Protein AF-A0A7C1S7K4-F1 (afdb_monomer)

Nearest PDB structures (foldseek):
  6ph4-assembly1_A  TM=6.084E-01  e=5.815E-04  Brucella melitensis bv. 1 str. 16M
  8js5-assembly1_B  TM=6.109E-01  e=1.012E-03  Bradyrhizobium diazoefficiens USDA 110
  4lpz-assembly1_A-1  TM=8.344E-01  e=2.479E-02  Homo sapiens
  4lpz-assembly1_B  TM=7.457E-01  e=3.372E-02  Homo sapiens
  8qmo-assembly1_D  TM=5.363E-01  e=2.879E-03  Homo sapiens

Solvent-accessible surface area (backbone atoms only — not comparable to full-atom values): 9091 Å² total; per-residue (Å²): 127,67,58,64,59,49,49,54,50,49,55,55,47,46,76,71,32,65,68,60,44,49,64,62,65,74,53,87,67,38,22,43,36,42,30,36,59,92,39,77,86,48,60,36,72,44,70,52,34,42,48,69,37,70,38,60,70,88,76,58,84,47,71,64,63,48,49,57,69,29,37,53,73,64,41,52,51,51,52,52,48,52,54,51,51,25,68,76,42,40,91,45,75,48,75,47,77,46,57,33,38,29,78,86,69,47,79,43,53,23,44,31,38,38,38,36,40,86,95,60,22,34,42,38,43,30,27,71,58,69,57,78,68,58,57,49,50,56,55,47,51,56,50,50,56,52,49,55,53,52,49,51,52,50,52,58,56,51,53,60,68,74,78,112

Mean predicted aligned error: 10.58 Å

Secondary structure (DSSP, 8-state):
-HHHHHHHHHHHHHHH-HHHHHHHHSS--SEEEEEESS-TT-EEE-HHHHHHTT--GGG-S-HHHHHHHH--HHHHHHHHHHHHHHHH-TTSEEEEEEEEE-TTS-EEEEEEEEEEETTTEEEEEEEE---HHHHHHHHHHHHHHHHHHHHHHHHHHHHHHH--

pLDDT: mean 83.78, std 13.68, range [43.62, 96.75]

Sequence (164 aa):
MQNFKLQDKFHRVLWKNRLISNWLLNDHIDGLWYVSWDDPEKFWIIEGFFKSLKFSSENVKDQYDFYNQITDSDCKNQIKQLIQQSKECPEEFFQKTLIFENQLGEKVPMETQVCAIVTIGFIFKFKLQEEEGVSRYKKLESKVAEFEKLEGVYNETNEIYLEV

Radius of gyration: 21.15 Å; Cα contacts (8 Å, |Δi|>4): 206; chains: 1; bounding box: 73×32×39 Å

Foldseek 3Di:
DLQVVQVVLVVVCCVVDVVVVCVQVVDDFQWKKWAFLVHRLDMHIDPSVLVSLVHDPVVPPDVSVVCVQFDDPVLVVVSVVLSVVCQVPQVDKDWDWGWTQGPVRDTWTWIWIWHDDPNGTIMITTDTPDDPVVVVVVVVVVVVVVVVVVVVVVVVVVVVVVVD

Structure (mmCIF, N/CA/C/O backbone):
data_AF-A0A7C1S7K4-F1
#
_entry.id   AF-A0A7C1S7K4-F1
#
loop_
_atom_site.group_PDB
_atom_site.id
_atom_site.type_symbol
_atom_site.label_atom_id
_atom_site.label_alt_id
_atom_site.label_comp_id
_atom_site.label_asym_id
_atom_site.label_entity_id
_atom_site.label_seq_id
_atom_site.pdbx_PDB_ins_code
_atom_site.Cartn_x
_atom_site.Cartn_y
_atom_site.Cartn_z
_atom_site.occupancy
_atom_site.B_iso_or_equiv
_atom_site.auth_seq_id
_atom_site.auth_comp_id
_atom_site.auth_asym_id
_atom_site.auth_atom_id
_atom_site.pdbx_PDB_model_num
ATOM 1 N N . MET A 1 1 ? 12.375 16.340 -3.389 1.00 46.50 1 MET A N 1
ATOM 2 C CA . MET A 1 1 ? 12.410 16.481 -4.870 1.00 46.50 1 MET A CA 1
ATOM 3 C C . MET A 1 1 ? 12.193 15.157 -5.630 1.00 46.50 1 MET A C 1
ATOM 5 O O . MET A 1 1 ? 11.775 15.211 -6.779 1.00 46.50 1 MET A O 1
ATOM 9 N N . GLN A 1 2 ? 12.432 13.974 -5.033 1.00 53.19 2 GLN A N 1
ATOM 10 C CA . GLN A 1 2 ? 12.193 12.669 -5.687 1.00 53.19 2 GLN A CA 1
ATOM 11 C C . GLN A 1 2 ? 10.707 12.254 -5.766 1.00 53.19 2 GLN A C 1
ATOM 13 O O . GLN A 1 2 ? 10.314 11.700 -6.789 1.00 53.19 2 GLN A O 1
ATOM 18 N N . ASN A 1 3 ? 9.869 12.592 -4.773 1.00 57.25 3 ASN A N 1
ATOM 19 C CA . ASN A 1 3 ? 8.441 12.215 -4.761 1.00 57.25 3 ASN A CA 1
ATOM 20 C C . ASN A 1 3 ? 7.635 12.739 -5.956 1.00 57.25 3 ASN A C 1
ATOM 22 O O . ASN A 1 3 ? 6.865 11.983 -6.543 1.00 57.25 3 ASN A O 1
ATOM 26 N N . PHE A 1 4 ? 7.882 13.979 -6.393 1.00 62.59 4 PHE A N 1
ATOM 27 C CA . PHE A 1 4 ? 7.227 14.543 -7.581 1.00 62.59 4 PHE A CA 1
ATOM 28 C C . PHE A 1 4 ? 7.460 13.684 -8.837 1.00 62.59 4 PHE A C 1
ATOM 30 O O . PHE A 1 4 ? 6.548 13.484 -9.631 1.00 62.59 4 PHE A O 1
ATOM 37 N N . LYS A 1 5 ? 8.648 13.074 -8.981 1.00 80.19 5 LYS A N 1
ATOM 38 C CA . LYS A 1 5 ? 8.958 12.210 -10.132 1.00 80.19 5 LYS A CA 1
ATOM 39 C C . LYS A 1 5 ? 8.204 10.877 -10.105 1.00 80.19 5 LYS A C 1
ATOM 41 O O . LYS A 1 5 ? 7.914 10.344 -11.172 1.00 80.19 5 LYS A O 1
ATOM 46 N N . LEU A 1 6 ? 7.930 10.311 -8.927 1.00 81.62 6 LEU A N 1
ATOM 47 C CA . LEU A 1 6 ? 7.172 9.058 -8.806 1.00 81.62 6 LEU A CA 1
ATOM 48 C C . LEU A 1 6 ? 5.676 9.292 -9.021 1.00 81.62 6 LEU A C 1
ATOM 50 O O . LEU A 1 6 ? 5.052 8.538 -9.762 1.00 81.62 6 LEU A O 1
ATOM 54 N N . GLN A 1 7 ? 5.135 10.376 -8.466 1.00 85.19 7 GLN A N 1
ATOM 55 C CA . GLN A 1 7 ? 3.753 10.787 -8.698 1.00 85.19 7 GLN A CA 1
ATOM 56 C C . GLN A 1 7 ? 3.473 11.038 -10.191 1.00 85.19 7 GLN A C 1
ATOM 58 O O . GLN A 1 7 ? 2.508 10.510 -10.741 1.00 85.19 7 GLN A O 1
ATOM 63 N N . ASP A 1 8 ? 4.353 11.766 -10.886 1.00 84.62 8 ASP A N 1
ATOM 64 C CA . ASP A 1 8 ? 4.211 12.000 -12.329 1.00 84.62 8 ASP A CA 1
ATOM 65 C C . ASP A 1 8 ? 4.281 10.701 -13.144 1.00 84.62 8 ASP A C 1
ATOM 67 O O . ASP A 1 8 ? 3.557 10.531 -14.130 1.00 84.62 8 ASP A O 1
ATOM 71 N N . LYS A 1 9 ? 5.150 9.761 -12.743 1.00 82.44 9 LYS A N 1
ATOM 72 C CA . LYS A 1 9 ? 5.214 8.428 -13.359 1.00 82.44 9 LYS A CA 1
ATOM 73 C C . LYS A 1 9 ? 3.898 7.678 -13.169 1.00 82.44 9 LYS A C 1
ATOM 75 O O . LYS A 1 9 ? 3.377 7.150 -14.149 1.00 82.44 9 LYS A O 1
ATOM 80 N N . PHE A 1 10 ? 3.343 7.684 -11.960 1.00 86.25 10 PHE A N 1
ATOM 81 C CA . PHE A 1 10 ? 2.055 7.063 -11.666 1.00 86.25 10 PHE A CA 1
ATOM 82 C C . PHE A 1 10 ? 0.923 7.652 -12.522 1.00 86.25 10 PHE A C 1
ATOM 84 O O . PHE A 1 10 ? 0.210 6.906 -13.190 1.00 86.25 10 PHE A O 1
ATOM 91 N N . HIS A 1 11 ? 0.804 8.981 -12.614 1.00 86.31 11 HIS A N 1
ATOM 92 C CA . HIS A 1 11 ? -0.217 9.613 -13.462 1.00 86.31 11 HIS A CA 1
ATOM 93 C C . HIS A 1 11 ? -0.092 9.206 -14.940 1.00 86.31 11 HIS A C 1
ATOM 95 O O . HIS A 1 11 ? -1.093 8.922 -15.599 1.00 86.31 11 HIS A O 1
ATOM 101 N N . ARG A 1 12 ? 1.137 9.106 -15.465 1.00 85.56 12 ARG A N 1
ATOM 102 C CA . ARG A 1 12 ? 1.374 8.634 -16.841 1.00 85.56 12 ARG A CA 1
ATOM 103 C C . ARG A 1 12 ? 0.970 7.178 -17.043 1.00 85.56 12 ARG A C 1
ATOM 105 O O . ARG A 1 12 ? 0.497 6.842 -18.126 1.00 85.56 12 ARG A O 1
ATOM 112 N N . VAL A 1 13 ? 1.178 6.321 -16.045 1.00 84.88 13 VAL A N 1
ATOM 113 C CA . VAL A 1 13 ? 0.721 4.925 -16.080 1.00 84.88 13 VAL A CA 1
ATOM 114 C C . VAL A 1 13 ? -0.797 4.877 -16.170 1.00 84.88 13 VAL A C 1
ATOM 116 O O . VAL A 1 13 ? -1.318 4.207 -17.060 1.00 84.88 13 VAL A O 1
ATOM 119 N N . LEU A 1 14 ? -1.496 5.615 -15.301 1.00 85.56 14 LEU A N 1
ATOM 120 C CA . LEU A 1 14 ? -2.958 5.634 -15.287 1.00 85.56 14 LEU A CA 1
ATOM 121 C C . LEU A 1 14 ? -3.533 6.048 -16.639 1.00 85.56 14 LEU A C 1
ATOM 123 O O . LEU A 1 14 ? -4.438 5.399 -17.145 1.00 85.56 14 LEU A O 1
ATOM 127 N N . TRP A 1 15 ? -2.974 7.080 -17.269 1.00 83.31 15 TRP A N 1
ATOM 128 C CA . TRP A 1 15 ? -3.447 7.529 -18.581 1.00 83.31 15 TRP A CA 1
ATOM 129 C C . TRP A 1 15 ? -3.224 6.513 -19.703 1.00 83.31 15 TRP A C 1
ATOM 131 O O . TRP A 1 15 ? -3.964 6.511 -20.685 1.00 83.31 15 TRP A O 1
ATOM 141 N N . LYS A 1 16 ? -2.202 5.661 -19.585 1.00 84.56 16 LYS A N 1
ATOM 142 C CA . LYS A 1 16 ? -1.841 4.687 -20.622 1.00 84.56 16 LYS A CA 1
ATOM 143 C C . LYS A 1 16 ? -2.521 3.333 -20.449 1.00 84.56 16 LYS A C 1
ATOM 145 O O . LYS A 1 16 ? -2.625 2.603 -21.430 1.00 84.56 16 LYS A O 1
ATOM 150 N N . ASN A 1 17 ? -2.968 2.986 -19.244 1.00 83.62 17 ASN A N 1
ATOM 151 C CA . ASN A 1 17 ? -3.486 1.656 -18.946 1.00 83.62 17 ASN A CA 1
ATOM 152 C C . ASN A 1 17 ? -4.923 1.709 -18.403 1.00 83.62 17 ASN A C 1
ATOM 154 O O . ASN A 1 17 ? -5.153 1.855 -17.203 1.00 83.62 17 ASN A O 1
ATOM 158 N N . ARG A 1 18 ? -5.895 1.522 -19.308 1.00 84.12 18 ARG A N 1
ATOM 159 C CA . ARG A 1 18 ? -7.330 1.518 -18.976 1.00 84.12 18 ARG A CA 1
ATOM 160 C C . ARG A 1 18 ? -7.722 0.420 -17.988 1.00 84.12 18 ARG A C 1
ATOM 162 O O . ARG A 1 18 ? -8.637 0.639 -17.204 1.00 84.12 18 ARG A O 1
ATOM 169 N N . LEU A 1 19 ? -7.055 -0.737 -18.011 1.00 85.25 19 LEU A N 1
ATOM 170 C CA . LEU A 1 19 ? -7.357 -1.828 -17.077 1.00 85.25 19 LEU A CA 1
ATOM 171 C C . LEU A 1 19 ? -7.049 -1.405 -15.642 1.00 85.25 19 LEU A C 1
ATOM 173 O O . LEU A 1 19 ? -7.878 -1.597 -14.759 1.00 85.25 19 LEU A O 1
ATOM 177 N N . ILE A 1 20 ? -5.906 -0.748 -15.435 1.00 86.44 20 ILE A N 1
ATOM 178 C CA . ILE A 1 20 ? -5.518 -0.212 -14.127 1.00 86.44 20 ILE A CA 1
ATOM 179 C C . ILE A 1 20 ? -6.491 0.882 -13.688 1.00 86.44 20 ILE A C 1
ATOM 181 O O . ILE A 1 20 ? -6.936 0.870 -12.544 1.00 86.44 20 ILE A O 1
ATOM 185 N N . SER A 1 21 ? -6.864 1.806 -14.582 1.00 85.69 21 SER A N 1
ATOM 186 C CA . SER A 1 21 ? -7.852 2.842 -14.248 1.00 85.69 21 SER A CA 1
ATOM 187 C C . SER A 1 21 ? -9.188 2.239 -13.818 1.00 85.69 21 SER A C 1
ATOM 189 O O . SER A 1 21 ? -9.722 2.628 -12.786 1.00 85.69 21 SER A O 1
ATOM 191 N N . ASN A 1 22 ? -9.705 1.264 -14.568 1.00 86.88 22 ASN A N 1
ATOM 192 C CA . ASN A 1 22 ? -10.965 0.601 -14.237 1.00 86.88 22 ASN A CA 1
ATOM 193 C C . ASN A 1 22 ? -10.865 -0.152 -12.905 1.00 86.88 22 ASN A C 1
ATOM 195 O O . ASN A 1 22 ? -11.737 -0.017 -12.056 1.00 86.88 22 ASN A O 1
ATOM 199 N N . TRP A 1 23 ? -9.775 -0.888 -12.679 1.00 88.88 23 TRP A N 1
ATOM 200 C CA . TRP A 1 23 ? -9.537 -1.601 -11.423 1.00 88.88 23 TRP A CA 1
ATOM 201 C C . TRP A 1 23 ? -9.496 -0.669 -10.198 1.00 88.88 23 TRP A C 1
ATOM 203 O O . TRP A 1 23 ? -10.017 -1.016 -9.132 1.00 88.88 23 TRP A O 1
ATOM 213 N N . LEU A 1 24 ? -8.933 0.532 -10.352 1.00 88.19 24 LEU A N 1
ATOM 214 C CA . LEU A 1 24 ? -8.936 1.551 -9.302 1.00 88.19 24 LEU A CA 1
ATOM 215 C C . LEU A 1 24 ? -10.318 2.178 -9.073 1.00 88.19 24 LEU A C 1
ATOM 217 O O . LEU A 1 24 ? -10.610 2.593 -7.960 1.00 88.19 24 LEU A O 1
ATOM 221 N N . LEU A 1 25 ? -11.175 2.242 -10.091 1.00 84.75 25 LEU A N 1
ATOM 222 C CA . LEU A 1 25 ? -12.515 2.831 -9.976 1.00 84.75 25 LEU A CA 1
ATOM 223 C C . LEU A 1 25 ? -13.581 1.848 -9.476 1.00 84.75 25 LEU A C 1
ATOM 225 O O . LEU A 1 25 ? -14.651 2.283 -9.060 1.00 84.75 25 LEU A O 1
ATOM 229 N N . ASN A 1 26 ? -13.310 0.542 -9.521 1.00 82.38 26 ASN A N 1
ATOM 230 C CA . ASN A 1 26 ? -14.303 -0.487 -9.207 1.00 82.38 26 ASN A CA 1
ATOM 231 C C . ASN A 1 26 ? -14.711 -0.550 -7.725 1.00 82.38 26 ASN A C 1
ATOM 233 O O . ASN A 1 26 ? -15.770 -1.093 -7.434 1.00 82.38 26 ASN A O 1
ATOM 237 N N . ASP A 1 27 ? -13.919 0.003 -6.802 1.00 79.19 27 ASP A N 1
ATOM 238 C CA . ASP A 1 27 ? -14.215 -0.032 -5.366 1.00 79.19 27 ASP A CA 1
ATOM 239 C C . ASP A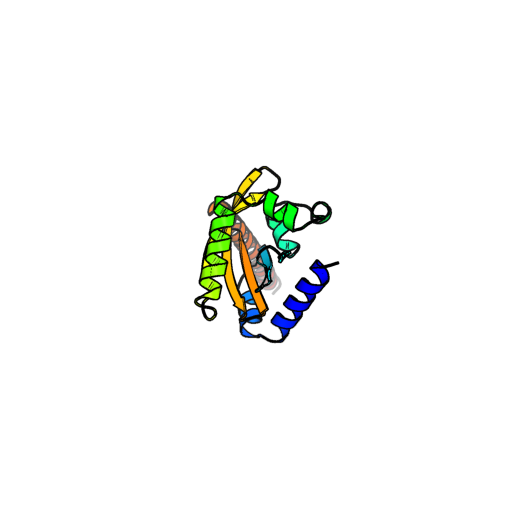 1 27 ? -13.864 1.284 -4.673 1.00 79.19 27 ASP A C 1
ATOM 241 O O . ASP A 1 27 ? -13.076 2.085 -5.177 1.00 79.19 27 ASP A O 1
ATOM 245 N N . HIS A 1 28 ? -14.387 1.462 -3.458 1.00 81.94 28 HIS A N 1
ATOM 246 C CA . HIS A 1 28 ? -13.864 2.462 -2.534 1.00 81.94 28 HIS A CA 1
ATOM 247 C C . HIS A 1 28 ? -12.412 2.134 -2.156 1.00 81.94 28 HIS A C 1
ATOM 249 O O . HIS A 1 28 ? -12.098 0.992 -1.812 1.00 81.94 28 HIS A O 1
ATOM 255 N N . ILE A 1 29 ? -11.545 3.144 -2.227 1.00 89.12 29 ILE A N 1
ATOM 256 C CA . ILE A 1 29 ? -10.118 3.051 -1.918 1.00 89.12 29 ILE A CA 1
ATOM 257 C C . ILE A 1 29 ? -9.815 4.019 -0.78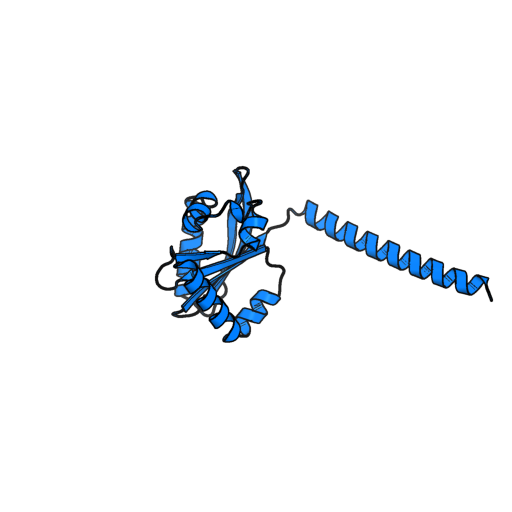1 1.00 89.12 29 ILE A C 1
ATOM 259 O O . ILE A 1 29 ? -9.980 5.228 -0.939 1.00 89.12 29 ILE A O 1
ATOM 263 N N . ASP A 1 30 ? -9.305 3.483 0.322 1.00 90.94 30 ASP A N 1
ATOM 264 C CA . ASP A 1 30 ? -8.854 4.269 1.472 1.00 90.94 30 ASP A CA 1
ATOM 265 C C . ASP A 1 30 ? -7.404 4.731 1.303 1.00 90.94 30 ASP A C 1
ATOM 267 O O . ASP A 1 30 ? -6.987 5.735 1.878 1.00 90.94 30 ASP A O 1
ATOM 271 N N . GLY A 1 31 ? -6.626 4.053 0.457 1.00 92.88 31 GLY A N 1
ATOM 272 C CA . GLY A 1 31 ? -5.300 4.528 0.105 1.00 92.88 31 GLY A CA 1
ATOM 273 C C . GLY A 1 31 ? -4.648 3.824 -1.074 1.00 92.88 31 GLY A C 1
ATOM 274 O O . GLY A 1 31 ? -5.061 2.756 -1.520 1.00 92.88 31 GLY A O 1
ATOM 275 N N . LEU A 1 32 ? -3.601 4.457 -1.595 1.00 95.00 32 LEU A N 1
ATOM 276 C CA . LEU A 1 32 ? -2.878 3.996 -2.771 1.00 95.00 32 LEU A CA 1
ATOM 277 C C . LEU A 1 32 ? -1.395 4.299 -2.639 1.00 95.00 32 LEU A C 1
ATOM 279 O O . LEU A 1 32 ? -1.024 5.427 -2.297 1.00 95.00 32 LEU A O 1
ATOM 283 N N . TRP A 1 33 ? -0.559 3.305 -2.930 1.00 94.94 33 TRP A N 1
ATOM 284 C CA . TRP A 1 33 ? 0.884 3.491 -3.048 1.00 94.94 33 TRP A CA 1
ATOM 285 C C . TRP A 1 33 ? 1.351 3.145 -4.460 1.00 94.94 33 TRP A C 1
ATOM 287 O O . TRP A 1 33 ? 0.847 2.218 -5.094 1.00 94.94 33 TRP A O 1
ATOM 297 N N . TYR A 1 34 ? 2.363 3.865 -4.928 1.00 94.31 34 TYR A N 1
ATOM 298 C CA . TYR A 1 34 ? 3.136 3.526 -6.113 1.00 94.31 34 TYR A CA 1
ATOM 299 C C . TYR A 1 34 ? 4.575 3.226 -5.711 1.00 94.31 34 TYR A C 1
ATOM 301 O O . TYR A 1 34 ? 5.240 4.085 -5.137 1.00 94.31 34 TYR A O 1
ATOM 309 N N . VAL A 1 35 ? 5.069 2.037 -6.040 1.00 93.31 35 VAL A N 1
ATOM 310 C CA . VAL A 1 35 ? 6.421 1.578 -5.695 1.00 93.31 35 VAL A CA 1
ATOM 311 C C . VAL A 1 35 ? 7.251 1.423 -6.967 1.00 93.31 35 VAL A C 1
ATOM 313 O O . VAL A 1 35 ? 6.766 0.915 -7.979 1.00 93.31 35 VAL A O 1
ATOM 316 N N . SER A 1 36 ? 8.508 1.864 -6.939 1.00 91.50 36 SER A N 1
ATOM 317 C CA . SER A 1 36 ? 9.425 1.729 -8.073 1.00 91.50 36 SER A CA 1
ATOM 318 C C . SER A 1 36 ? 9.780 0.262 -8.347 1.00 91.50 36 SER A C 1
ATOM 320 O O . SER A 1 36 ? 10.014 -0.513 -7.423 1.00 91.50 36 SER A O 1
ATOM 322 N N . TRP A 1 37 ? 9.878 -0.115 -9.627 1.00 91.06 37 TRP A N 1
ATOM 323 C CA . TRP A 1 37 ? 10.233 -1.482 -10.035 1.00 91.06 37 TRP A CA 1
ATOM 324 C C . TRP A 1 37 ? 11.623 -1.908 -9.532 1.00 91.06 37 TRP A C 1
ATOM 326 O O . TRP A 1 37 ? 11.806 -3.007 -8.990 1.00 91.06 37 TRP A O 1
ATOM 336 N N . ASP A 1 38 ? 12.586 -1.001 -9.704 1.00 89.50 38 ASP A N 1
ATOM 337 C CA . ASP A 1 38 ? 14.008 -1.230 -9.431 1.00 89.50 38 ASP A CA 1
ATOM 338 C C . ASP A 1 38 ? 14.369 -1.073 -7.952 1.00 89.50 38 ASP A C 1
ATOM 340 O O . ASP A 1 38 ? 15.366 -1.624 -7.496 1.00 89.50 38 ASP A O 1
ATOM 344 N N . ASP A 1 39 ? 13.572 -0.305 -7.207 1.00 87.44 39 ASP A N 1
ATOM 345 C CA . ASP A 1 39 ? 13.888 0.100 -5.839 1.00 87.44 39 ASP A CA 1
ATOM 346 C C . ASP A 1 39 ? 12.616 0.105 -4.975 1.00 87.44 39 ASP A C 1
ATOM 348 O O . ASP A 1 39 ? 11.891 1.103 -4.953 1.00 87.44 39 ASP A O 1
ATOM 352 N N . PRO A 1 40 ? 12.324 -1.007 -4.278 1.00 80.81 40 PRO A N 1
ATOM 353 C CA . PRO A 1 40 ? 11.141 -1.148 -3.433 1.00 80.81 40 PRO A CA 1
ATOM 354 C C . PRO A 1 40 ? 11.056 -0.156 -2.267 1.00 80.81 40 PRO A C 1
ATOM 356 O O . PRO A 1 40 ? 9.974 0.034 -1.719 1.00 80.81 40 PRO A O 1
ATOM 359 N N . GLU A 1 41 ? 12.169 0.476 -1.880 1.00 84.06 41 GLU A N 1
ATOM 360 C CA . GLU A 1 41 ? 12.196 1.498 -0.824 1.00 84.06 41 GLU A CA 1
ATOM 361 C C . GLU A 1 41 ? 11.815 2.885 -1.362 1.00 84.06 41 GLU A C 1
ATOM 363 O O . GLU A 1 41 ? 11.508 3.796 -0.595 1.00 84.06 41 GLU A O 1
ATOM 368 N N . LYS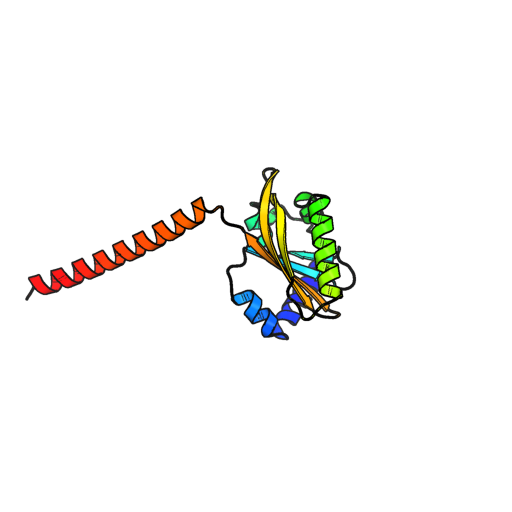 A 1 42 ? 11.767 3.046 -2.691 1.00 87.88 42 LYS A N 1
ATOM 369 C CA . LYS A 1 42 ? 11.255 4.245 -3.352 1.00 87.88 42 LYS A CA 1
ATOM 370 C C . LYS A 1 42 ? 9.785 4.083 -3.685 1.00 87.88 42 LYS A C 1
ATOM 372 O O . LYS A 1 42 ? 9.417 3.488 -4.703 1.00 87.88 42 LYS A O 1
ATOM 377 N N . PHE A 1 43 ? 8.953 4.709 -2.870 1.00 89.62 43 PHE A N 1
ATOM 378 C CA . PHE A 1 43 ? 7.516 4.721 -3.066 1.00 89.62 43 PHE A CA 1
ATOM 379 C C . PHE A 1 43 ? 6.920 6.114 -2.900 1.00 89.62 43 PHE A C 1
ATOM 381 O O . PHE A 1 43 ? 7.524 7.027 -2.344 1.00 89.62 43 PHE A O 1
ATOM 388 N N . TRP A 1 44 ? 5.719 6.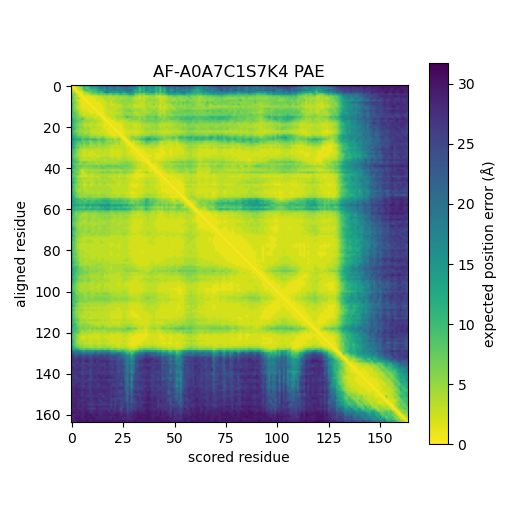252 -3.442 1.00 92.00 44 TRP A N 1
ATOM 389 C CA . TRP A 1 44 ? 4.863 7.409 -3.300 1.00 92.00 44 TRP A CA 1
ATOM 390 C C . TRP A 1 44 ? 3.515 6.962 -2.735 1.00 92.00 44 TRP A C 1
ATOM 392 O O . TRP A 1 44 ? 2.883 6.067 -3.289 1.00 92.00 44 TRP A O 1
ATOM 402 N N . ILE A 1 45 ? 3.080 7.588 -1.650 1.00 92.31 45 ILE A N 1
ATOM 403 C CA . ILE A 1 45 ? 1.828 7.320 -0.941 1.00 92.31 45 ILE A CA 1
ATOM 404 C C . ILE A 1 45 ? 0.885 8.504 -1.150 1.00 92.31 45 ILE A C 1
ATOM 406 O O . ILE A 1 45 ? 1.283 9.661 -0.967 1.00 92.31 45 ILE A O 1
ATOM 410 N N . ILE A 1 46 ? -0.364 8.221 -1.527 1.00 91.06 46 ILE A N 1
ATOM 411 C CA . ILE A 1 46 ? -1.408 9.243 -1.631 1.00 91.06 46 ILE A CA 1
ATOM 412 C C . ILE A 1 46 ? -1.892 9.687 -0.248 1.00 91.06 46 ILE A C 1
ATOM 414 O O . ILE A 1 46 ? -1.968 8.898 0.693 1.00 91.06 46 ILE A O 1
ATOM 418 N N . GLU A 1 47 ? -2.325 10.943 -0.157 1.00 89.62 47 GLU A N 1
ATOM 419 C CA . GLU A 1 47 ? -2.801 11.550 1.085 1.00 89.62 47 GLU A CA 1
ATOM 420 C C . GLU A 1 47 ? -3.936 10.777 1.777 1.00 89.62 47 GLU A C 1
ATOM 422 O O . GLU A 1 47 ? -3.980 10.709 3.006 1.00 89.62 47 GLU A O 1
ATOM 427 N N . GLY A 1 48 ? -4.834 10.166 0.994 1.00 89.56 48 GLY A N 1
ATOM 428 C CA . GLY A 1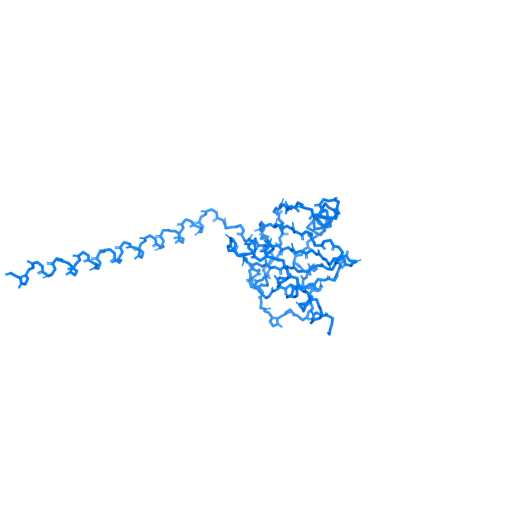 48 ? -5.944 9.364 1.515 1.00 89.56 48 GLY A CA 1
ATOM 429 C C . GLY A 1 48 ? -5.480 8.262 2.467 1.00 89.56 48 GLY A C 1
ATOM 430 O O . GLY A 1 48 ? -6.059 8.099 3.539 1.00 89.56 48 GLY A O 1
ATOM 431 N N . PHE A 1 49 ? -4.353 7.612 2.153 1.00 93.81 49 PHE A N 1
ATOM 432 C CA . PHE A 1 49 ? -3.810 6.551 2.993 1.00 93.81 49 PHE A CA 1
ATOM 433 C C . PHE A 1 49 ? -3.413 7.076 4.384 1.00 93.81 49 PHE A C 1
ATOM 435 O O . PHE A 1 49 ? -3.735 6.452 5.392 1.00 93.81 49 PHE A O 1
ATOM 442 N N . PHE A 1 50 ? -2.785 8.255 4.473 1.00 91.69 50 PHE A N 1
ATOM 443 C CA . PHE A 1 50 ? -2.430 8.858 5.767 1.00 91.69 50 PHE A CA 1
ATOM 444 C C . PHE A 1 50 ? -3.676 9.127 6.615 1.00 91.69 50 PHE A C 1
ATOM 446 O O . PHE A 1 50 ? -3.723 8.771 7.794 1.00 91.69 50 PHE A O 1
ATOM 453 N N . LYS A 1 51 ? -4.710 9.696 5.985 1.00 90.19 51 LYS A N 1
ATOM 454 C CA . LYS A 1 51 ? -5.989 10.009 6.634 1.00 90.19 51 LYS A CA 1
ATOM 455 C C . LYS A 1 51 ? -6.699 8.748 7.119 1.00 90.19 51 LYS A C 1
ATOM 457 O O . LYS A 1 51 ? -7.242 8.756 8.221 1.00 90.19 51 LYS A O 1
ATOM 462 N N . SER A 1 52 ? -6.631 7.656 6.355 1.00 91.19 52 SER A N 1
ATOM 463 C CA . SER A 1 52 ? -7.199 6.360 6.751 1.00 91.19 52 SER A CA 1
ATOM 464 C C . SER A 1 52 ? -6.569 5.798 8.037 1.00 91.19 52 SER A C 1
ATOM 466 O O . SER A 1 52 ? -7.246 5.151 8.831 1.00 91.19 52 SER A O 1
ATOM 468 N N . LEU A 1 53 ? -5.300 6.132 8.303 1.00 91.69 53 LEU A N 1
ATOM 469 C CA . LEU A 1 53 ? -4.574 5.791 9.532 1.00 91.69 53 LEU A CA 1
ATOM 470 C C . LEU A 1 53 ? -4.610 6.908 10.591 1.00 91.69 53 LEU A C 1
ATOM 472 O O . LEU A 1 53 ? -3.808 6.910 11.525 1.00 91.69 53 LEU A O 1
ATOM 476 N N . LYS A 1 54 ? -5.550 7.854 10.472 1.00 90.88 54 LYS A N 1
ATOM 477 C CA . LYS A 1 54 ? -5.748 8.983 11.397 1.00 90.88 54 LYS A CA 1
ATOM 478 C C . LYS A 1 54 ? -4.548 9.943 11.501 1.00 90.88 54 LYS A C 1
ATOM 480 O O . LYS A 1 54 ? -4.491 10.712 12.452 1.00 90.88 54 LYS A O 1
ATOM 485 N N . PHE A 1 55 ? -3.624 9.947 10.535 1.00 89.38 55 PHE A N 1
ATOM 486 C CA . PHE A 1 55 ? -2.519 10.910 10.486 1.00 89.38 55 PHE A CA 1
ATOM 487 C C . PHE A 1 55 ? -2.920 12.187 9.735 1.00 89.38 55 PHE A C 1
ATOM 489 O O . PHE A 1 55 ? -3.575 12.134 8.692 1.00 89.38 55 PHE A O 1
ATOM 496 N N . SER A 1 56 ? -2.457 13.343 10.221 1.00 83.88 56 SER A N 1
ATOM 497 C CA . SER A 1 56 ? -2.479 14.586 9.438 1.00 83.88 56 SER A CA 1
ATOM 498 C C . SER A 1 56 ? -1.399 14.552 8.356 1.00 83.88 56 SER A C 1
ATOM 500 O O . SER A 1 56 ? -0.252 14.189 8.625 1.00 83.88 56 SER A O 1
ATOM 502 N N . SER A 1 57 ? -1.739 14.985 7.144 1.00 76.12 57 SER A N 1
ATOM 503 C CA . SER A 1 57 ? -0.794 15.091 6.029 1.00 76.12 57 SER A CA 1
ATOM 504 C C . SER A 1 57 ? 0.319 16.111 6.280 1.00 76.12 57 SER A C 1
ATOM 506 O O . SER A 1 57 ? 1.426 15.936 5.780 1.00 76.12 57 SER A O 1
ATOM 508 N N . GLU A 1 58 ? 0.082 17.113 7.130 1.00 77.69 58 GLU A N 1
ATOM 509 C CA . GLU A 1 58 ? 1.097 18.091 7.550 1.00 77.69 58 GLU A CA 1
ATOM 510 C C . GLU A 1 58 ? 2.203 17.464 8.417 1.00 77.69 58 GLU A C 1
ATOM 512 O O . GLU A 1 58 ? 3.334 17.956 8.452 1.00 77.69 58 GLU A O 1
ATOM 517 N N . ASN A 1 59 ? 1.894 16.350 9.088 1.00 69.88 59 ASN A N 1
ATOM 518 C CA . ASN A 1 59 ? 2.837 15.635 9.947 1.00 69.88 59 ASN A CA 1
ATOM 519 C C . ASN A 1 59 ? 3.754 14.691 9.152 1.00 69.88 59 ASN A C 1
ATOM 521 O O . ASN A 1 59 ? 4.791 14.272 9.665 1.00 69.88 59 ASN A O 1
ATOM 525 N N . VAL A 1 60 ? 3.413 14.379 7.896 1.00 78.44 60 VAL A N 1
ATOM 526 C CA . VAL A 1 60 ? 4.183 13.463 7.045 1.00 78.44 60 VAL A CA 1
ATOM 527 C C . VAL A 1 60 ? 5.151 14.261 6.172 1.00 78.44 60 VAL A C 1
ATOM 529 O O . VAL A 1 60 ? 4.861 14.612 5.030 1.00 78.44 60 VAL A O 1
ATOM 532 N N . LYS A 1 61 ? 6.330 14.565 6.723 1.00 76.12 61 LYS A N 1
ATOM 533 C CA . LYS A 1 61 ? 7.407 15.252 5.982 1.00 76.12 61 LYS A CA 1
ATOM 534 C C . LYS A 1 61 ? 8.185 14.309 5.069 1.00 76.12 61 LYS A C 1
ATOM 536 O O . LYS A 1 61 ? 8.606 14.715 3.986 1.00 76.12 61 LYS A O 1
ATOM 541 N N . ASP A 1 62 ? 8.353 13.066 5.508 1.00 86.50 62 ASP A N 1
ATOM 542 C CA . ASP A 1 62 ? 9.059 12.016 4.790 1.00 86.50 62 ASP A CA 1
ATOM 543 C C . ASP A 1 62 ? 8.210 10.738 4.760 1.00 86.50 62 ASP A C 1
ATOM 545 O O . ASP A 1 62 ? 7.676 10.293 5.777 1.00 86.50 62 ASP A O 1
ATOM 549 N N . GLN A 1 63 ? 8.032 10.174 3.564 1.00 88.69 63 GLN A N 1
ATOM 550 C CA . GLN A 1 63 ? 7.174 9.003 3.378 1.00 88.69 63 GLN A CA 1
ATOM 551 C C . GLN A 1 63 ? 7.861 7.707 3.820 1.00 88.69 63 GLN A C 1
ATOM 553 O O . GLN A 1 63 ? 7.171 6.761 4.197 1.00 88.69 63 GLN A O 1
ATOM 558 N N . TYR A 1 64 ? 9.195 7.663 3.803 1.00 88.38 64 TYR A N 1
ATOM 559 C CA . TYR A 1 64 ? 9.964 6.512 4.258 1.00 88.38 64 TYR A CA 1
ATOM 560 C C . TYR A 1 64 ? 9.938 6.393 5.781 1.00 88.38 64 TYR A C 1
ATOM 562 O O . TYR A 1 64 ? 9.694 5.308 6.314 1.00 88.38 64 TYR A O 1
ATOM 570 N N . ASP A 1 65 ? 10.082 7.511 6.487 1.00 88.88 65 ASP A N 1
ATOM 571 C CA . ASP A 1 65 ? 9.902 7.554 7.939 1.00 88.88 65 ASP A CA 1
ATOM 572 C C . ASP A 1 65 ? 8.474 7.158 8.330 1.00 88.88 65 ASP A C 1
ATOM 574 O O . ASP A 1 65 ? 8.283 6.319 9.211 1.00 88.88 65 ASP A O 1
ATOM 578 N N . PHE A 1 66 ? 7.471 7.679 7.614 1.00 90.50 66 PHE A N 1
ATOM 579 C CA . PHE A 1 66 ? 6.075 7.298 7.821 1.00 90.50 66 PHE A CA 1
ATOM 580 C C . PHE A 1 66 ? 5.848 5.795 7.625 1.00 90.50 66 PHE A C 1
ATOM 582 O O . PHE A 1 66 ? 5.271 5.142 8.489 1.00 90.50 66 PHE A O 1
ATOM 589 N N . TYR A 1 67 ? 6.348 5.221 6.531 1.00 92.25 67 TYR A N 1
ATOM 590 C CA . TYR A 1 67 ? 6.288 3.780 6.292 1.00 92.25 67 TYR A CA 1
ATOM 591 C C . TYR A 1 67 ? 6.904 2.977 7.439 1.00 92.25 67 TYR A C 1
ATOM 593 O O . TYR A 1 67 ? 6.310 2.002 7.897 1.00 92.25 67 TYR A O 1
ATOM 601 N N . ASN A 1 68 ? 8.074 3.393 7.932 1.00 91.88 68 ASN A N 1
ATOM 602 C CA . ASN A 1 68 ? 8.733 2.725 9.050 1.00 91.88 68 ASN A CA 1
ATOM 603 C C . ASN A 1 68 ? 7.951 2.833 10.358 1.00 91.88 68 ASN A C 1
ATOM 605 O O . ASN A 1 68 ? 8.042 1.912 11.165 1.00 91.88 68 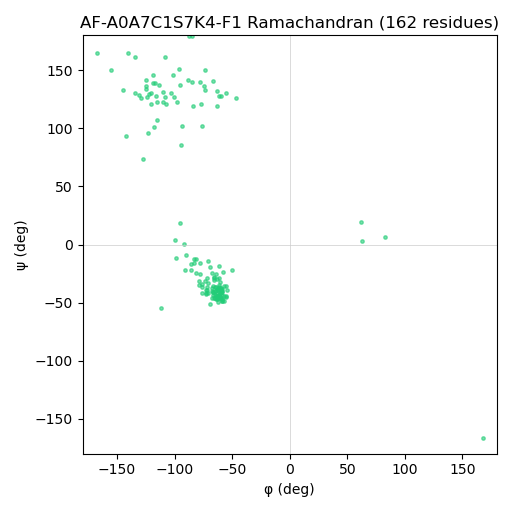ASN A O 1
ATOM 609 N N . GLN A 1 69 ? 7.208 3.921 10.554 1.00 92.50 69 GLN A N 1
ATOM 610 C CA . GLN A 1 69 ? 6.356 4.127 11.720 1.00 92.50 69 GLN A CA 1
ATOM 611 C C . GLN A 1 69 ? 5.128 3.209 11.706 1.00 92.50 69 GLN A C 1
ATOM 613 O O . GLN A 1 69 ? 4.769 2.663 12.743 1.00 92.50 69 GLN A O 1
ATOM 618 N N . ILE A 1 70 ? 4.486 3.029 10.550 1.00 94.12 70 ILE A N 1
ATOM 619 C CA . ILE A 1 70 ? 3.218 2.288 10.455 1.00 94.12 70 ILE A CA 1
ATOM 620 C C . ILE A 1 70 ? 3.388 0.784 10.207 1.00 94.12 70 ILE A C 1
ATOM 622 O O . ILE A 1 70 ? 2.396 0.056 10.207 1.00 94.12 70 ILE A O 1
ATOM 626 N N . THR A 1 71 ? 4.606 0.314 9.922 1.00 94.94 71 THR A N 1
ATOM 627 C CA . THR A 1 71 ? 4.879 -1.095 9.609 1.00 94.94 71 THR A CA 1
ATOM 628 C C . THR A 1 71 ? 5.875 -1.707 10.587 1.00 94.94 71 THR A C 1
ATOM 630 O O . THR A 1 71 ? 6.975 -1.192 10.802 1.00 94.94 71 THR A O 1
ATOM 633 N N . ASP A 1 72 ? 5.520 -2.867 11.133 1.00 94.62 72 ASP A N 1
ATOM 634 C CA . ASP A 1 72 ? 6.455 -3.720 11.861 1.00 94.62 72 ASP A CA 1
ATOM 635 C C . ASP A 1 72 ? 7.249 -4.634 10.909 1.00 94.62 72 ASP A C 1
ATOM 637 O O . ASP A 1 72 ? 7.104 -4.594 9.683 1.00 94.62 72 ASP A O 1
ATOM 641 N N . SER A 1 73 ? 8.147 -5.447 11.466 1.00 95.12 73 SER A N 1
ATOM 642 C CA . SER A 1 73 ? 8.990 -6.354 10.682 1.00 95.12 73 SER A CA 1
ATOM 643 C C . SER A 1 73 ? 8.188 -7.389 9.891 1.00 95.12 73 SER A C 1
ATOM 645 O O . SER A 1 73 ? 8.585 -7.727 8.775 1.00 95.12 73 SER A O 1
ATOM 647 N N . ASP A 1 74 ? 7.069 -7.872 10.432 1.00 95.94 74 ASP A N 1
ATOM 648 C CA . ASP A 1 74 ? 6.219 -8.845 9.755 1.00 95.94 74 ASP A CA 1
ATOM 649 C C . ASP A 1 74 ? 5.515 -8.202 8.558 1.00 95.94 74 ASP A C 1
ATOM 651 O O . ASP A 1 74 ? 5.673 -8.668 7.430 1.00 95.94 74 ASP A O 1
ATOM 655 N N . CYS A 1 75 ? 4.863 -7.055 8.759 1.00 95.75 75 CYS A N 1
ATOM 656 C CA . CYS A 1 75 ? 4.223 -6.291 7.692 1.00 95.75 75 CYS A CA 1
ATOM 657 C C . CYS A 1 75 ? 5.213 -5.955 6.560 1.00 95.75 75 CYS A C 1
ATOM 659 O O . CYS A 1 75 ? 4.929 -6.206 5.385 1.00 95.75 75 CYS A O 1
ATOM 661 N N . LYS A 1 76 ? 6.434 -5.512 6.897 1.00 95.25 76 LYS A N 1
ATOM 662 C CA . LYS A 1 76 ? 7.507 -5.264 5.912 1.00 95.25 76 LYS A CA 1
ATOM 663 C C . LYS A 1 76 ? 7.871 -6.518 5.115 1.00 95.25 76 LYS A C 1
ATOM 665 O O . LYS A 1 76 ? 8.085 -6.437 3.903 1.00 95.25 76 LYS A O 1
ATOM 670 N N . ASN A 1 77 ? 7.945 -7.680 5.763 1.00 96.12 77 ASN A N 1
ATOM 671 C CA . ASN A 1 77 ? 8.224 -8.945 5.082 1.00 96.12 77 ASN A CA 1
ATOM 672 C C . ASN A 1 77 ? 7.080 -9.348 4.148 1.00 96.12 77 ASN A C 1
ATOM 674 O O . ASN A 1 77 ? 7.335 -9.779 3.023 1.00 96.12 77 ASN A O 1
ATOM 678 N N . GLN A 1 78 ? 5.831 -9.157 4.569 1.00 96.31 78 GLN A N 1
ATOM 679 C CA . GLN A 1 78 ? 4.667 -9.436 3.733 1.00 96.31 78 GLN A CA 1
ATOM 680 C C . GLN A 1 78 ? 4.609 -8.526 2.499 1.00 96.31 78 GLN A C 1
ATOM 682 O O . GLN A 1 78 ? 4.334 -9.008 1.402 1.00 96.31 78 GLN A O 1
ATOM 687 N N . ILE A 1 79 ? 4.937 -7.238 2.640 1.00 95.88 79 ILE A N 1
ATOM 688 C CA . ILE A 1 79 ? 5.040 -6.307 1.505 1.00 95.88 79 ILE A CA 1
ATOM 689 C C . ILE A 1 79 ? 6.120 -6.776 0.525 1.00 95.88 79 ILE A C 1
ATOM 691 O O . ILE A 1 79 ? 5.871 -6.845 -0.677 1.00 95.88 79 ILE A O 1
ATOM 695 N N . LYS A 1 80 ? 7.300 -7.176 1.019 1.00 95.00 80 LYS A N 1
ATOM 696 C CA . LYS A 1 80 ? 8.370 -7.727 0.169 1.00 95.00 80 LYS A CA 1
ATOM 697 C C . LYS A 1 80 ? 7.925 -8.982 -0.584 1.00 95.00 80 LYS A C 1
ATOM 699 O O . LYS A 1 80 ? 8.224 -9.107 -1.769 1.00 95.00 80 LYS A O 1
ATOM 704 N N . GLN A 1 81 ? 7.195 -9.882 0.077 1.00 95.44 81 GLN A N 1
ATOM 705 C CA . GLN A 1 81 ? 6.632 -11.077 -0.557 1.00 95.44 81 GLN A CA 1
ATOM 706 C C . GLN A 1 81 ? 5.641 -10.716 -1.668 1.00 95.44 81 GLN A C 1
ATOM 708 O O . GLN A 1 81 ? 5.757 -11.255 -2.762 1.00 95.44 81 GLN A O 1
ATOM 713 N N . LEU A 1 82 ? 4.728 -9.769 -1.427 1.00 95.88 82 LEU A N 1
ATOM 714 C CA . LEU A 1 82 ? 3.769 -9.313 -2.439 1.00 95.88 82 LEU A CA 1
ATOM 715 C C . LEU A 1 82 ? 4.464 -8.705 -3.664 1.00 95.88 82 LEU A C 1
ATOM 717 O O . LEU A 1 82 ? 4.073 -8.987 -4.796 1.00 95.88 82 LEU A O 1
ATOM 721 N N . ILE A 1 83 ? 5.517 -7.907 -3.454 1.00 95.31 83 ILE A N 1
ATOM 722 C CA . ILE A 1 83 ? 6.334 -7.361 -4.549 1.00 95.31 83 ILE A CA 1
ATOM 723 C C . ILE A 1 83 ? 6.992 -8.494 -5.335 1.00 95.31 83 ILE A C 1
ATOM 725 O O . ILE A 1 83 ? 6.966 -8.474 -6.563 1.00 95.31 83 ILE A O 1
ATOM 729 N N . GLN A 1 84 ? 7.569 -9.480 -4.648 1.00 94.94 84 GLN A N 1
ATOM 730 C CA . GLN A 1 84 ? 8.229 -10.609 -5.298 1.00 94.94 84 GLN A CA 1
ATOM 731 C C . GLN A 1 84 ? 7.243 -11.450 -6.122 1.00 94.94 84 GLN A C 1
ATOM 733 O O . GLN A 1 84 ? 7.502 -11.706 -7.293 1.00 94.94 84 GLN A O 1
ATOM 738 N N . GLN A 1 85 ? 6.081 -11.790 -5.559 1.00 95.19 85 GLN A N 1
ATOM 739 C CA . GLN A 1 85 ? 5.014 -12.509 -6.265 1.00 95.19 85 GLN A CA 1
ATOM 740 C C . GLN A 1 85 ? 4.534 -11.737 -7.500 1.00 95.19 85 GLN A C 1
ATOM 742 O O . GLN A 1 85 ? 4.427 -12.296 -8.589 1.00 95.19 85 GLN A O 1
ATOM 747 N N . S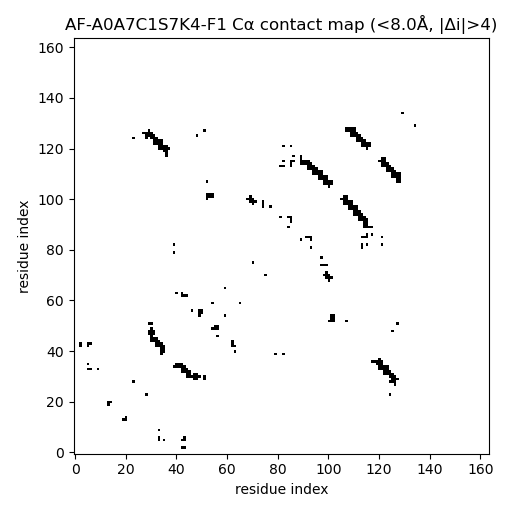ER A 1 86 ? 4.352 -10.420 -7.362 1.00 94.25 86 SER A N 1
ATOM 748 C CA . SER A 1 86 ? 3.971 -9.544 -8.476 1.00 94.25 86 SER A CA 1
ATOM 749 C C . SER A 1 86 ? 5.059 -9.447 -9.553 1.00 94.25 86 SER A C 1
ATOM 751 O O . SER A 1 86 ? 4.752 -9.222 -10.719 1.00 94.25 86 SER A O 1
ATOM 753 N N . LYS A 1 87 ? 6.3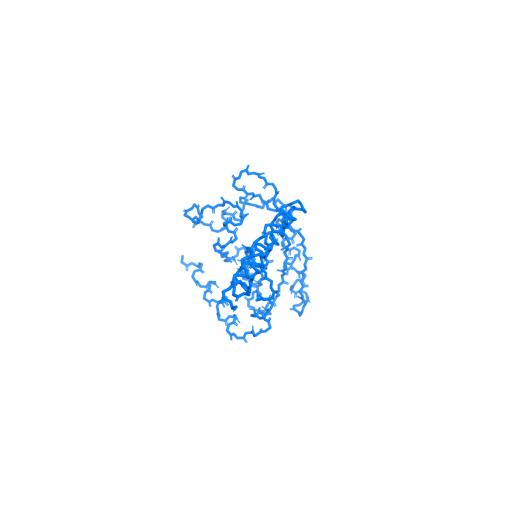43 -9.598 -9.196 1.00 93.25 87 LYS A N 1
ATOM 754 C CA . LYS A 1 87 ? 7.444 -9.663 -10.173 1.00 93.25 87 LYS A CA 1
ATOM 755 C C . LYS A 1 87 ? 7.446 -10.977 -10.947 1.00 93.25 87 LYS A C 1
ATOM 757 O O . LYS A 1 87 ? 7.749 -10.964 -12.136 1.00 93.25 87 LYS A O 1
ATOM 762 N N . GLU A 1 88 ? 7.148 -12.081 -10.272 1.00 94.62 88 GLU A N 1
ATOM 763 C CA . GLU A 1 88 ? 7.136 -13.425 -10.857 1.00 94.62 88 GLU A CA 1
ATOM 764 C C . GLU A 1 88 ? 5.929 -13.638 -11.781 1.00 94.62 88 GLU A C 1
ATOM 766 O O . GLU A 1 88 ? 6.088 -14.196 -12.866 1.00 94.62 88 GLU A O 1
ATOM 771 N N . CYS A 1 89 ? 4.757 -13.120 -11.400 1.00 93.69 89 CYS A N 1
ATOM 772 C CA . CYS A 1 89 ? 3.510 -13.235 -12.161 1.00 93.69 89 CYS A CA 1
ATOM 773 C C . CYS A 1 89 ? 2.862 -11.852 -12.386 1.00 93.69 89 CYS A C 1
ATOM 775 O O . CYS A 1 89 ? 1.853 -11.531 -11.760 1.00 93.69 89 CYS A O 1
ATOM 777 N N . PRO A 1 90 ? 3.406 -11.006 -13.279 1.00 89.69 90 PRO A N 1
ATOM 778 C CA . PRO A 1 90 ? 2.969 -9.613 -13.414 1.00 89.69 90 PRO A CA 1
ATOM 779 C C . PRO A 1 90 ? 1.574 -9.415 -14.027 1.00 89.69 90 PRO A C 1
ATOM 781 O O . PRO A 1 90 ? 1.036 -8.314 -13.958 1.00 89.69 90 PRO A O 1
ATOM 784 N N . GLU A 1 91 ? 1.002 -10.453 -14.637 1.00 88.69 91 GLU A N 1
ATOM 785 C CA . GLU A 1 91 ? -0.362 -10.452 -15.192 1.00 88.69 91 GLU A CA 1
ATOM 786 C C . GLU A 1 91 ? -1.434 -10.619 -14.094 1.00 88.69 91 GLU A C 1
ATOM 788 O O . GLU A 1 91 ? -2.614 -10.357 -14.330 1.00 88.69 91 GLU A O 1
ATOM 793 N N . GLU A 1 92 ? -1.043 -11.064 -12.894 1.00 89.94 92 GLU A N 1
ATOM 794 C CA . GLU A 1 92 ? -1.962 -11.362 -11.796 1.00 89.94 92 GLU A CA 1
ATOM 795 C C . GLU A 1 92 ? -2.094 -10.200 -10.804 1.00 89.94 92 GLU A C 1
ATOM 797 O O . GLU A 1 92 ? -1.171 -9.413 -10.576 1.00 89.94 92 GLU A O 1
ATOM 802 N N . PHE A 1 93 ? -3.266 -10.123 -10.170 1.00 90.75 93 PHE A N 1
ATOM 803 C CA . PHE A 1 93 ? -3.498 -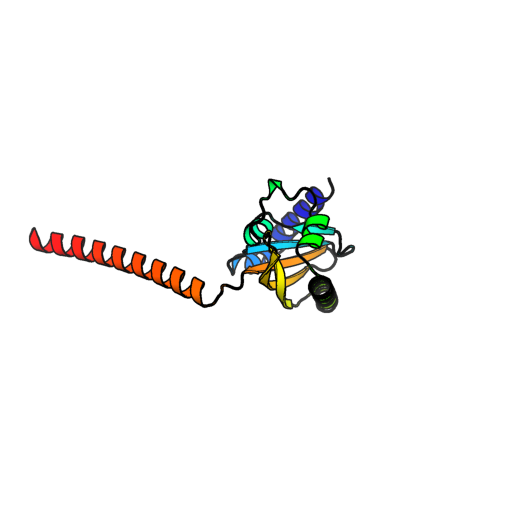9.264 -9.014 1.00 90.75 93 PHE A CA 1
ATOM 804 C C . PHE A 1 93 ? -3.365 -10.098 -7.745 1.00 90.75 93 PHE A C 1
ATOM 806 O O . PHE A 1 93 ? -4.104 -11.063 -7.548 1.00 90.75 93 PHE A O 1
ATOM 813 N N . PHE A 1 94 ? -2.463 -9.697 -6.855 1.00 93.62 94 PHE A N 1
ATOM 814 C CA . PHE A 1 94 ? -2.283 -10.362 -5.567 1.00 93.62 94 PHE A CA 1
ATOM 815 C C . PHE A 1 94 ? -3.084 -9.650 -4.488 1.00 93.62 94 PHE A C 1
ATOM 817 O O . PHE A 1 94 ? -3.075 -8.423 -4.434 1.00 93.62 94 PHE A O 1
ATOM 824 N N . GLN A 1 95 ? -3.749 -10.405 -3.611 1.00 93.88 95 GLN A N 1
ATOM 825 C CA . GLN A 1 95 ? -4.528 -9.856 -2.502 1.00 93.88 95 GLN A CA 1
ATOM 826 C C . GLN A 1 95 ? -4.081 -10.439 -1.160 1.00 93.88 95 GLN A C 1
ATOM 828 O O . GLN A 1 95 ? -3.876 -11.645 -1.032 1.00 93.88 95 GLN A O 1
ATOM 833 N N . LYS A 1 96 ? -3.956 -9.578 -0.146 1.00 95.19 96 LYS A N 1
ATOM 834 C CA . LYS A 1 96 ? -3.634 -9.959 1.233 1.00 95.19 96 LYS A CA 1
ATOM 835 C C . LYS A 1 96 ? -4.136 -8.907 2.217 1.00 95.19 96 LYS A C 1
ATOM 837 O O . LYS A 1 96 ? -4.161 -7.728 1.887 1.00 95.19 96 LYS A O 1
ATOM 842 N N . THR A 1 97 ? -4.488 -9.306 3.434 1.00 96.50 97 THR A N 1
ATOM 843 C CA . THR A 1 97 ? -4.707 -8.346 4.523 1.00 96.50 97 THR A CA 1
ATOM 844 C C . THR A 1 97 ? -3.370 -7.999 5.164 1.00 96.50 97 THR A C 1
ATOM 846 O O . THR A 1 97 ? -2.691 -8.882 5.687 1.00 96.50 97 THR A O 1
ATOM 849 N N . LEU A 1 98 ? -2.996 -6.723 5.120 1.00 96.75 98 LEU A N 1
ATOM 850 C CA . LEU A 1 98 ? -1.835 -6.188 5.828 1.00 96.75 98 LEU A CA 1
ATOM 851 C C . LEU A 1 98 ? -2.298 -5.466 7.089 1.00 96.75 98 LEU A C 1
ATOM 853 O O . LEU A 1 98 ? -3.366 -4.859 7.104 1.00 96.75 98 LEU A O 1
ATOM 857 N N . ILE A 1 99 ? -1.494 -5.533 8.146 1.00 96.75 99 ILE A N 1
ATOM 858 C CA . ILE A 1 99 ? -1.785 -4.864 9.413 1.00 96.75 99 ILE A CA 1
ATOM 859 C C . ILE A 1 99 ? -0.839 -3.675 9.547 1.00 96.75 99 ILE A C 1
ATOM 861 O O . ILE A 1 99 ? 0.382 -3.839 9.549 1.00 96.75 99 ILE A O 1
ATOM 865 N N . PHE A 1 100 ? -1.419 -2.486 9.659 1.00 96.56 100 PHE A N 1
ATOM 866 C CA . PHE A 1 100 ? -0.701 -1.234 9.865 1.00 96.56 100 PHE A CA 1
ATOM 867 C C . PHE A 1 100 ? -0.907 -0.722 11.283 1.00 96.56 100 PHE A C 1
ATOM 869 O O . PHE A 1 100 ? -1.844 -1.120 11.966 1.00 96.56 100 PHE A O 1
ATOM 876 N N . GLU A 1 101 ? -0.041 0.172 11.728 1.00 95.06 101 GLU A N 1
ATOM 877 C CA . GLU A 1 101 ? -0.208 0.895 12.981 1.00 95.06 101 GLU A CA 1
ATOM 878 C C . GLU A 1 101 ? -0.674 2.325 12.701 1.00 95.06 101 GLU A C 1
ATOM 880 O O . GLU A 1 101 ? -0.118 3.013 11.842 1.00 95.06 101 GLU A O 1
ATOM 885 N N . ASN A 1 102 ? -1.728 2.768 13.383 1.00 93.12 102 ASN A N 1
ATOM 886 C CA . ASN A 1 102 ? -2.227 4.134 13.243 1.00 93.12 102 ASN A CA 1
ATOM 887 C C . ASN A 1 102 ? -1.514 5.109 14.197 1.00 93.12 102 ASN A C 1
ATOM 889 O O . ASN A 1 102 ? -0.662 4.713 14.990 1.00 93.12 102 ASN A O 1
ATOM 893 N N . GLN A 1 103 ? -1.878 6.396 14.159 1.00 89.25 103 GLN A N 1
ATOM 894 C CA . GLN A 1 103 ? -1.237 7.415 15.006 1.00 89.25 103 GLN A CA 1
ATOM 895 C C . GLN A 1 103 ? -1.336 7.125 16.522 1.00 89.25 103 GLN A C 1
ATOM 897 O O . GLN A 1 103 ? -0.514 7.616 17.294 1.00 89.25 103 GLN A O 1
ATOM 902 N N . LEU A 1 104 ? -2.327 6.342 16.955 1.00 89.69 104 LEU A N 1
ATOM 903 C CA . LEU A 1 104 ? -2.557 5.979 18.356 1.00 89.69 104 LEU A CA 1
ATOM 904 C C . LEU A 1 104 ? -1.868 4.663 18.760 1.00 89.69 104 LEU A C 1
ATOM 906 O O . LEU A 1 104 ? -2.002 4.246 19.908 1.00 89.69 104 LEU A O 1
ATOM 910 N N . GLY A 1 105 ? -1.151 4.005 17.845 1.00 90.00 105 GLY A N 1
ATOM 911 C CA . GLY A 1 105 ? -0.559 2.687 18.083 1.00 90.00 105 GLY A CA 1
ATOM 912 C C . GLY A 1 105 ? -1.532 1.519 17.870 1.00 90.00 105 GLY A C 1
ATOM 913 O O . GLY A 1 105 ? -1.201 0.373 18.170 1.00 90.00 105 GLY A O 1
ATOM 914 N N . GLU A 1 106 ? -2.748 1.776 17.375 1.00 92.31 106 GLU A N 1
ATOM 915 C CA . GLU A 1 106 ? -3.749 0.730 17.148 1.00 92.31 106 GLU A CA 1
ATOM 916 C C . GLU A 1 106 ? -3.427 -0.033 15.858 1.00 92.31 106 GLU A C 1
ATOM 918 O O . GLU A 1 106 ? -3.061 0.564 14.840 1.00 92.31 106 GLU A O 1
ATOM 923 N N . LYS A 1 107 ? -3.609 -1.357 15.886 1.00 93.75 107 LYS A N 1
ATOM 924 C CA . LYS A 1 107 ? -3.458 -2.215 14.709 1.00 93.75 107 LYS A CA 1
ATOM 925 C C . LYS A 1 107 ? -4.684 -2.090 13.806 1.00 93.75 107 LYS A C 1
ATOM 927 O O . LYS A 1 107 ? -5.800 -2.383 14.222 1.00 93.75 107 LYS A O 1
ATOM 932 N N . VAL A 1 108 ? -4.462 -1.681 12.563 1.00 94.69 108 VAL A N 1
ATOM 933 C CA . VAL A 1 108 ? -5.485 -1.442 11.546 1.00 94.69 108 VAL A CA 1
ATOM 934 C C . VAL A 1 108 ? -5.304 -2.444 10.404 1.00 94.69 108 VAL A C 1
ATOM 936 O O . VAL A 1 108 ? -4.346 -2.319 9.634 1.00 94.69 108 VAL A O 1
ATOM 939 N N . PRO A 1 109 ? -6.188 -3.448 10.278 1.00 95.31 109 PRO A N 1
ATOM 940 C CA . PRO A 1 109 ? -6.169 -4.360 9.145 1.00 95.31 109 PRO A CA 1
ATOM 941 C C . PRO A 1 109 ? -6.688 -3.665 7.879 1.00 95.31 109 PRO A C 1
ATOM 943 O O . PRO A 1 109 ? -7.732 -3.008 7.878 1.00 95.31 109 PRO A O 1
ATOM 946 N N . MET A 1 110 ? -5.959 -3.832 6.781 1.00 95.44 110 MET A N 1
ATOM 947 C CA . MET A 1 110 ? -6.321 -3.316 5.466 1.00 95.44 110 MET A CA 1
ATOM 948 C C . MET A 1 110 ? -6.248 -4.415 4.417 1.00 95.44 110 MET A C 1
ATOM 950 O O . MET A 1 110 ? -5.203 -5.044 4.217 1.00 95.44 110 MET A O 1
ATOM 954 N N . GLU A 1 111 ? -7.345 -4.596 3.690 1.00 95.50 111 GLU A N 1
ATOM 955 C CA . GLU A 1 111 ? -7.343 -5.372 2.459 1.00 95.50 111 GLU A CA 1
ATOM 956 C C . GLU A 1 111 ? -6.433 -4.670 1.451 1.00 95.50 111 GLU A C 1
ATOM 958 O O . GLU A 1 111 ? -6.644 -3.514 1.081 1.00 95.50 111 GLU A O 1
ATOM 963 N N . THR A 1 112 ? -5.387 -5.372 1.033 1.00 96.25 112 THR A N 1
ATOM 964 C CA . THR A 1 112 ? -4.368 -4.866 0.123 1.00 96.25 112 THR A CA 1
ATOM 965 C C . THR A 1 112 ? -4.412 -5.672 -1.157 1.00 96.25 112 THR A C 1
ATOM 967 O O . THR A 1 112 ? -4.334 -6.899 -1.123 1.00 96.25 112 THR A O 1
ATOM 970 N N . GLN A 1 113 ? -4.502 -4.984 -2.288 1.00 95.56 113 GLN A N 1
ATOM 971 C CA . GLN A 1 113 ? -4.345 -5.571 -3.610 1.00 95.56 113 GLN A CA 1
ATOM 972 C C . GLN A 1 113 ? -3.137 -4.951 -4.309 1.00 95.56 113 GLN A C 1
ATOM 974 O O . GLN A 1 113 ? -2.923 -3.741 -4.225 1.00 95.56 113 GLN A O 1
ATOM 979 N N . VAL A 1 114 ? -2.355 -5.766 -5.010 1.00 95.88 114 VAL A N 1
ATOM 980 C CA . VAL A 1 114 ? -1.134 -5.335 -5.695 1.00 95.88 114 VAL A CA 1
ATOM 981 C C . VAL A 1 114 ? -1.200 -5.718 -7.160 1.00 95.88 114 VAL A C 1
ATOM 983 O O . VAL A 1 114 ? -1.545 -6.847 -7.501 1.00 95.88 114 VAL A O 1
ATOM 986 N N . CYS A 1 115 ? -0.850 -4.760 -8.013 1.00 93.25 115 CYS A N 1
ATOM 987 C CA . CYS A 1 115 ? -0.714 -4.940 -9.449 1.00 93.25 115 CYS A CA 1
ATOM 988 C C . CYS A 1 115 ? 0.703 -4.558 -9.879 1.00 93.25 115 CYS A C 1
ATOM 990 O O . CYS A 1 115 ? 1.193 -3.470 -9.548 1.00 93.25 115 CYS A O 1
ATOM 992 N N . ALA A 1 116 ? 1.351 -5.443 -10.633 1.00 93.81 116 ALA A N 1
ATOM 993 C CA . ALA A 1 116 ? 2.623 -5.159 -11.271 1.00 93.81 116 ALA A CA 1
ATOM 994 C C . ALA A 1 116 ? 2.411 -4.452 -12.612 1.00 93.81 116 ALA A C 1
ATOM 996 O O . ALA A 1 116 ? 1.554 -4.802 -13.416 1.00 93.81 116 ALA A O 1
ATOM 997 N N . ILE A 1 117 ? 3.263 -3.473 -12.886 1.00 90.06 117 ILE A N 1
ATOM 998 C CA . ILE A 1 117 ? 3.392 -2.860 -14.199 1.00 90.06 117 ILE A CA 1
ATOM 999 C C . ILE A 1 117 ? 4.812 -3.147 -14.648 1.00 90.06 117 ILE A C 1
ATOM 1001 O O . ILE A 1 117 ? 5.761 -2.502 -14.190 1.00 90.06 117 ILE A O 1
ATOM 1005 N N . VAL A 1 118 ? 4.944 -4.142 -15.521 1.00 86.75 118 VAL A N 1
ATOM 1006 C CA . VAL A 1 118 ? 6.226 -4.698 -15.963 1.00 86.75 118 VAL A CA 1
ATOM 1007 C C . VAL A 1 118 ? 7.201 -3.584 -16.332 1.00 86.75 118 VAL A C 1
ATOM 1009 O O . VAL A 1 118 ? 6.887 -2.714 -17.145 1.00 86.75 118 VAL A O 1
ATOM 1012 N N . THR A 1 119 ? 8.388 -3.610 -15.720 1.00 84.00 119 THR A N 1
ATOM 1013 C CA . THR A 1 119 ? 9.485 -2.628 -15.880 1.00 84.00 119 THR A CA 1
ATOM 1014 C C . THR A 1 119 ? 9.194 -1.186 -15.440 1.00 84.00 119 THR A C 1
ATOM 1016 O O . THR A 1 119 ? 10.054 -0.320 -15.586 1.00 84.00 119 THR A O 1
ATOM 1019 N N . ILE A 1 120 ? 8.012 -0.896 -14.888 1.00 88.69 120 ILE A N 1
ATOM 1020 C CA . ILE A 1 120 ? 7.611 0.461 -14.490 1.00 88.69 120 ILE A CA 1
ATOM 1021 C C . ILE A 1 120 ? 7.499 0.584 -12.968 1.00 88.69 120 ILE A C 1
ATOM 1023 O O . ILE A 1 120 ? 8.138 1.458 -12.370 1.00 88.69 120 ILE A O 1
ATOM 1027 N N . GLY A 1 121 ? 6.714 -0.283 -12.329 1.00 92.12 121 GLY A N 1
ATOM 1028 C CA . GLY A 1 121 ? 6.500 -0.238 -10.885 1.00 92.12 121 GLY A CA 1
ATOM 1029 C C . GLY A 1 121 ? 5.356 -1.122 -10.417 1.00 92.12 121 GLY A C 1
ATOM 1030 O O . GLY A 1 121 ? 4.861 -1.960 -11.166 1.00 92.12 121 GLY A O 1
ATOM 1031 N N . PHE A 1 122 ? 4.932 -0.907 -9.179 1.00 94.44 122 PHE A N 1
ATOM 1032 C CA . PHE A 1 122 ? 3.827 -1.617 -8.543 1.00 94.44 122 PHE A CA 1
ATOM 1033 C C . PHE A 1 122 ? 2.807 -0.611 -8.033 1.00 94.44 122 PHE A C 1
ATOM 1035 O O . PHE A 1 122 ? 3.184 0.440 -7.510 1.00 94.44 122 PHE A O 1
ATOM 1042 N N . ILE A 1 123 ? 1.526 -0.941 -8.158 1.00 94.94 123 ILE A N 1
ATOM 1043 C CA . ILE A 1 123 ? 0.443 -0.182 -7.537 1.00 94.94 123 ILE A CA 1
ATOM 1044 C C . ILE A 1 123 ? -0.143 -1.034 -6.426 1.00 94.94 123 ILE A C 1
ATOM 1046 O O . ILE A 1 123 ? -0.619 -2.139 -6.678 1.00 94.94 123 ILE A O 1
ATOM 1050 N N . PHE A 1 124 ? -0.131 -0.488 -5.217 1.00 96.25 124 PHE A N 1
ATOM 1051 C CA . PHE A 1 124 ? -0.834 -1.047 -4.076 1.00 96.25 124 PHE A CA 1
ATOM 1052 C C . PHE A 1 124 ? -2.126 -0.265 -3.876 1.00 96.25 124 PHE A C 1
ATOM 1054 O O . PHE A 1 124 ? -2.103 0.962 -3.774 1.00 96.25 124 PHE A O 1
ATOM 1061 N N . LYS A 1 125 ? -3.240 -0.982 -3.807 1.00 95.12 125 LYS A N 1
ATOM 1062 C CA . LYS A 1 125 ? -4.572 -0.479 -3.482 1.00 95.12 125 LYS A CA 1
ATOM 1063 C C . LYS A 1 125 ? -4.924 -0.977 -2.085 1.00 95.12 125 LYS A C 1
ATOM 1065 O O . LYS A 1 125 ? -4.839 -2.177 -1.837 1.00 95.12 125 LYS A O 1
ATOM 1070 N N . PHE A 1 126 ? -5.314 -0.066 -1.202 1.00 95.62 126 PHE A N 1
ATOM 1071 C CA . PHE A 1 126 ? -5.658 -0.361 0.185 1.00 95.62 126 PHE A CA 1
ATOM 1072 C C . PHE A 1 126 ? -7.104 0.006 0.467 1.00 95.62 126 PHE A C 1
ATOM 1074 O O . PHE A 1 126 ? -7.584 1.066 0.051 1.00 95.62 126 PHE A O 1
ATOM 1081 N N . LYS A 1 127 ? -7.767 -0.861 1.220 1.00 94.19 127 LYS A N 1
ATOM 1082 C CA . LYS A 1 127 ? -9.114 -0.655 1.724 1.00 94.19 127 LYS A CA 1
ATOM 1083 C C . LYS A 1 127 ? -9.155 -1.034 3.197 1.00 94.19 127 LYS A C 1
ATOM 1085 O O . LYS A 1 127 ? -8.686 -2.107 3.577 1.00 94.19 127 LYS A O 1
ATOM 1090 N N . LEU A 1 128 ? -9.696 -0.149 4.025 1.00 91.56 128 LEU A N 1
ATOM 1091 C CA . LEU A 1 128 ? -9.920 -0.417 5.436 1.00 91.56 128 LEU A CA 1
ATOM 1092 C C . LEU A 1 128 ? -10.885 -1.590 5.565 1.00 91.56 128 LEU A C 1
ATOM 1094 O O . LEU A 1 128 ? -11.971 -1.597 4.979 1.00 91.56 128 LEU A O 1
ATOM 1098 N N . GLN A 1 129 ? -10.490 -2.585 6.351 1.00 86.38 129 GLN A N 1
ATOM 1099 C CA . GLN A 1 129 ? -11.410 -3.642 6.719 1.00 86.38 129 GLN A CA 1
ATOM 1100 C C . GLN A 1 129 ? -12.346 -3.067 7.789 1.00 86.38 129 GLN A C 1
ATOM 1102 O O . GLN A 1 129 ? -11.944 -2.881 8.936 1.00 86.38 129 GLN A O 1
ATOM 1107 N N . GLU A 1 130 ? -13.572 -2.697 7.404 1.00 70.31 130 GLU A N 1
ATOM 1108 C CA . GLU A 1 130 ? -14.566 -2.232 8.375 1.00 70.31 130 GLU A CA 1
ATOM 1109 C C . GLU A 1 130 ? -14.820 -3.350 9.396 1.00 70.31 130 GLU A C 1
ATOM 1111 O O . GLU A 1 130 ? -15.132 -4.482 9.017 1.00 70.31 130 GLU A O 1
ATOM 1116 N N . GLU A 1 131 ? -14.721 -3.039 10.692 1.00 56.22 131 GLU A N 1
ATOM 1117 C CA . GLU A 1 131 ? -15.251 -3.929 11.723 1.00 56.22 131 GLU A CA 1
ATOM 1118 C C . GLU A 1 131 ? -16.736 -4.172 11.420 1.00 56.22 131 GLU A C 1
ATOM 1120 O O . GLU A 1 131 ? -17.496 -3.222 11.198 1.00 56.22 131 GLU A O 1
ATOM 1125 N N . GLU A 1 132 ? -17.165 -5.439 11.405 1.00 50.28 132 GLU A N 1
ATOM 1126 C CA . GLU A 1 132 ? -18.511 -5.867 10.981 1.00 50.28 132 GLU A CA 1
ATOM 1127 C C . GLU A 1 132 ? -19.661 -5.085 11.660 1.00 50.28 132 GLU A C 1
ATOM 1129 O O . GLU A 1 132 ? -20.766 -4.996 11.117 1.00 50.28 132 GLU A O 1
ATOM 1134 N N . GLY A 1 133 ? -19.411 -4.471 12.823 1.00 47.03 133 GLY A N 1
ATOM 1135 C CA . GLY A 1 133 ? -20.356 -3.615 13.542 1.00 47.03 133 GLY A CA 1
ATOM 1136 C C . GLY A 1 133 ? -20.600 -2.235 12.913 1.00 47.03 133 GLY A C 1
ATOM 1137 O O . GLY A 1 133 ? -21.750 -1.804 12.832 1.00 47.03 133 GLY A O 1
ATOM 1138 N N . VAL A 1 134 ? -19.564 -1.543 12.426 1.00 48.59 134 VAL A N 1
ATOM 1139 C CA . VAL A 1 134 ? -19.671 -0.150 11.932 1.00 48.59 134 VAL A CA 1
ATOM 1140 C C . VAL A 1 134 ? -20.315 -0.095 10.543 1.00 48.59 134 VAL A C 1
ATOM 1142 O O . VAL A 1 134 ? -21.149 0.771 10.268 1.00 48.59 134 VAL A O 1
ATOM 1145 N N . SER A 1 135 ? -20.013 -1.083 9.696 1.00 50.94 135 SER A N 1
ATOM 1146 C CA . SER A 1 135 ? -20.623 -1.247 8.367 1.00 50.94 135 SER A CA 1
ATOM 1147 C C . SER A 1 135 ? -22.141 -1.440 8.442 1.00 50.94 135 SER A C 1
ATOM 1149 O O . SER A 1 135 ? -22.905 -0.924 7.620 1.00 50.94 135 SER A O 1
ATOM 1151 N N . ARG A 1 136 ? -22.607 -2.165 9.470 1.00 51.41 136 ARG A N 1
ATOM 1152 C CA . ARG A 1 136 ? -24.035 -2.369 9.733 1.00 51.41 136 ARG A CA 1
ATOM 1153 C C . ARG A 1 136 ? -24.724 -1.054 10.078 1.00 51.41 136 ARG A C 1
ATOM 1155 O O . ARG A 1 136 ? -25.769 -0.781 9.496 1.00 51.41 136 ARG A O 1
ATOM 1162 N N . TYR A 1 137 ? -24.129 -0.244 10.954 1.00 56.22 137 TYR A N 1
ATOM 1163 C CA . TYR A 1 137 ? -24.685 1.049 11.362 1.00 56.22 137 TYR A CA 1
ATOM 1164 C C . TYR A 1 137 ? -24.778 2.043 10.202 1.00 56.22 137 TYR A C 1
ATOM 1166 O O . TYR A 1 137 ? -25.855 2.577 9.975 1.00 56.22 137 TYR A O 1
ATOM 1174 N N . LYS A 1 138 ? -23.725 2.208 9.389 1.00 58.22 138 LYS A N 1
ATOM 1175 C CA . LYS A 1 138 ? -23.787 3.087 8.203 1.00 58.22 138 LYS A CA 1
ATOM 1176 C C . LYS A 1 138 ? -24.825 2.626 7.174 1.00 58.22 138 LYS A C 1
ATOM 1178 O O . LYS A 1 138 ? -25.531 3.443 6.588 1.00 58.22 138 LYS A O 1
ATOM 1183 N N . LYS A 1 139 ? -24.960 1.310 6.958 1.00 64.56 139 LYS A N 1
ATOM 1184 C CA . LYS A 1 139 ? -26.021 0.752 6.097 1.00 64.56 139 LYS A CA 1
ATOM 1185 C C . LYS A 1 139 ? -27.417 0.961 6.686 1.00 64.56 139 LYS A C 1
ATOM 1187 O O . LYS A 1 139 ? -28.362 1.155 5.930 1.00 64.56 139 LYS A O 1
ATOM 1192 N N . LEU A 1 140 ? -27.554 0.898 8.009 1.00 67.69 140 LEU A N 1
ATOM 1193 C CA . LEU A 1 140 ? -28.797 1.192 8.720 1.00 67.69 140 LEU A CA 1
ATOM 1194 C C . LEU A 1 140 ? -29.158 2.677 8.605 1.00 67.69 140 LEU A C 1
ATOM 1196 O O . LEU A 1 140 ? -30.284 2.971 8.228 1.00 67.69 140 LEU A O 1
ATOM 1200 N N . GLU A 1 141 ? -28.213 3.594 8.814 1.00 72.12 141 GLU A N 1
ATOM 1201 C CA . GLU A 1 141 ? -28.420 5.039 8.635 1.00 72.12 141 GLU A CA 1
ATOM 1202 C C . GLU A 1 141 ? -28.817 5.387 7.198 1.00 72.12 141 GLU A C 1
ATOM 1204 O O . GLU A 1 141 ? -29.790 6.105 6.983 1.00 72.12 141 GLU A O 1
ATOM 1209 N N . SER A 1 142 ? -28.136 4.810 6.201 1.00 71.88 142 SER A N 1
ATOM 1210 C CA . SER A 1 142 ? -28.507 4.991 4.793 1.00 71.88 142 SER A CA 1
ATOM 1211 C C . SER A 1 142 ? -29.934 4.514 4.504 1.00 71.88 142 SER A C 1
ATOM 1213 O O . SER A 1 142 ? -30.641 5.152 3.730 1.00 71.88 142 SER A O 1
ATOM 1215 N N . LYS A 1 143 ? -30.373 3.409 5.121 1.00 77.31 143 LYS A N 1
ATOM 1216 C CA . LYS A 1 143 ? -31.746 2.908 4.973 1.00 77.31 143 LYS A CA 1
ATOM 1217 C C . LYS A 1 143 ? -32.770 3.780 5.694 1.00 77.31 143 LYS A C 1
ATOM 1219 O O . LYS A 1 143 ? -33.868 3.947 5.181 1.00 77.31 143 LYS A O 1
ATOM 1224 N N . VAL A 1 144 ? -32.432 4.331 6.860 1.00 81.19 144 VAL A N 1
ATOM 1225 C CA . VAL A 1 144 ? -33.299 5.277 7.583 1.00 81.19 144 VAL A CA 1
ATOM 1226 C C . VAL A 1 144 ? -33.524 6.530 6.738 1.00 81.19 144 VAL A C 1
ATOM 1228 O O . VAL A 1 144 ? -34.671 6.905 6.526 1.00 81.19 144 VAL A O 1
ATOM 1231 N N . ALA A 1 145 ? -32.466 7.094 6.152 1.00 77.75 145 ALA A N 1
ATOM 1232 C CA . ALA A 1 145 ? -32.581 8.248 5.260 1.00 77.75 145 ALA A CA 1
ATOM 1233 C C . ALA A 1 145 ? -33.428 7.954 4.001 1.00 77.75 145 ALA A C 1
ATOM 1235 O O . ALA A 1 145 ? -34.184 8.808 3.537 1.00 77.75 145 ALA A O 1
ATOM 1236 N N . GLU A 1 146 ? -33.336 6.743 3.439 1.00 82.75 146 GLU A N 1
ATOM 1237 C CA . GLU A 1 146 ? -34.216 6.314 2.342 1.00 82.75 146 GLU A CA 1
ATOM 1238 C C . GLU A 1 146 ? -35.684 6.208 2.778 1.00 82.75 146 GLU A C 1
ATOM 1240 O O . GLU A 1 146 ? -36.571 6.620 2.027 1.00 82.75 146 GLU A O 1
ATOM 1245 N N . PHE A 1 147 ? -35.953 5.697 3.984 1.00 79.75 147 PHE A N 1
ATOM 1246 C CA . PHE A 1 147 ? -37.309 5.614 4.528 1.00 79.75 147 PHE A CA 1
ATOM 1247 C C . PHE A 1 147 ? -37.916 6.989 4.810 1.00 79.75 147 PHE A C 1
ATOM 1249 O O . PHE A 1 147 ? -39.057 7.214 4.421 1.00 79.75 147 PHE A O 1
ATOM 1256 N N . GLU A 1 148 ? -37.162 7.921 5.394 1.00 77.44 148 GLU A N 1
ATOM 1257 C CA . GLU A 1 148 ? -37.620 9.302 5.619 1.00 77.44 148 GLU A CA 1
ATOM 1258 C C . GLU A 1 148 ? -37.981 9.994 4.300 1.00 77.44 148 GLU A C 1
ATOM 1260 O O . GLU A 1 148 ? -38.985 10.698 4.193 1.00 77.44 148 GLU A O 1
ATOM 1265 N N . LYS A 1 149 ? -37.196 9.743 3.248 1.00 78.25 149 LYS A N 1
ATOM 1266 C CA . LYS A 1 149 ? -37.477 10.278 1.915 1.00 78.25 149 LYS A CA 1
ATOM 1267 C C . LYS A 1 149 ? -38.743 9.674 1.304 1.00 78.25 149 LYS A C 1
ATOM 1269 O O . LYS A 1 149 ? -39.510 10.391 0.667 1.00 78.25 149 LYS A O 1
ATOM 1274 N N . LEU A 1 150 ? -38.972 8.373 1.489 1.00 78.00 150 LEU A N 1
ATOM 1275 C CA . LEU A 1 150 ? -40.199 7.703 1.046 1.00 78.00 150 LEU A CA 1
ATOM 1276 C C . LEU A 1 150 ? -41.429 8.177 1.829 1.00 78.00 150 LEU A C 1
ATOM 1278 O O . LEU A 1 150 ? -42.495 8.331 1.238 1.00 78.00 150 LEU A O 1
ATOM 1282 N N . GLU A 1 151 ? -41.284 8.440 3.126 1.00 73.81 151 GLU A N 1
ATOM 1283 C CA . GLU A 1 151 ? -42.339 8.998 3.974 1.00 73.81 151 GLU A CA 1
ATOM 1284 C C . GLU A 1 151 ? -42.693 10.432 3.560 1.00 73.81 151 GLU A C 1
ATOM 1286 O O . GLU A 1 151 ? -43.871 10.758 3.438 1.00 73.81 151 GLU A O 1
ATOM 1291 N N . GLY A 1 152 ? -41.693 11.259 3.233 1.00 73.88 152 GLY A N 1
ATOM 1292 C CA . GLY A 1 152 ? -41.910 12.588 2.656 1.00 73.88 152 GLY A CA 1
ATOM 1293 C C . GLY A 1 152 ? -42.720 12.536 1.358 1.00 73.88 152 GLY A C 1
ATOM 1294 O O . GLY A 1 152 ? -43.737 13.213 1.241 1.00 73.88 152 GLY A O 1
ATOM 1295 N N . VAL A 1 153 ? -42.341 11.654 0.426 1.00 72.12 153 VAL A N 1
ATOM 1296 C CA . VAL A 1 153 ? -43.087 11.443 -0.829 1.00 72.12 153 VAL A CA 1
ATOM 1297 C C . VAL A 1 153 ? -44.511 10.956 -0.547 1.00 72.12 153 VAL A C 1
ATOM 1299 O O . VAL A 1 153 ? -45.455 11.441 -1.163 1.00 72.12 153 VAL A O 1
ATOM 1302 N N . TYR A 1 154 ? -44.699 10.018 0.384 1.00 70.12 154 TYR A N 1
ATOM 1303 C CA . TYR A 1 154 ? -46.024 9.517 0.757 1.00 70.12 154 TYR A CA 1
ATOM 1304 C C . TYR A 1 154 ? -46.922 10.621 1.335 1.00 70.12 154 TYR A C 1
ATOM 1306 O O . TYR A 1 154 ? -48.084 10.725 0.943 1.00 70.12 154 TYR A O 1
ATOM 1314 N N . ASN A 1 155 ? -46.381 11.467 2.213 1.00 69.38 155 ASN A N 1
ATOM 1315 C CA . ASN A 1 155 ? -47.109 12.584 2.811 1.00 69.38 155 ASN A CA 1
ATOM 1316 C C . ASN A 1 155 ? -47.489 13.635 1.759 1.00 69.38 155 ASN A C 1
ATOM 1318 O O . ASN A 1 155 ? -48.657 14.003 1.677 1.00 69.38 155 ASN A O 1
ATOM 1322 N N . GLU A 1 156 ? -46.555 14.020 0.885 1.00 69.06 156 GLU A N 1
ATOM 1323 C CA . GLU A 1 156 ? -46.828 14.930 -0.238 1.00 69.06 156 GLU A CA 1
ATOM 1324 C C . GLU A 1 156 ? -47.892 14.359 -1.193 1.00 69.06 156 GLU A C 1
ATOM 1326 O O . GLU A 1 156 ? -48.768 15.076 -1.673 1.00 69.06 156 GLU A O 1
ATOM 1331 N N . THR A 1 157 ? -47.865 13.046 -1.449 1.00 64.50 157 THR A N 1
ATOM 1332 C CA . THR A 1 157 ? -48.829 12.401 -2.356 1.00 64.50 157 THR A CA 1
ATOM 1333 C C . THR A 1 157 ? -50.225 12.282 -1.730 1.00 64.50 157 THR A C 1
ATOM 1335 O O . THR A 1 157 ? -51.224 12.353 -2.446 1.00 64.50 157 THR A O 1
ATOM 1338 N N . ASN A 1 158 ? -50.321 12.126 -0.406 1.00 59.56 158 ASN A N 1
ATOM 1339 C CA . ASN A 1 158 ? -51.599 12.081 0.309 1.00 59.56 158 ASN A CA 1
ATOM 1340 C C . ASN A 1 158 ? -52.223 13.466 0.526 1.00 59.56 158 ASN A C 1
ATOM 1342 O O . ASN A 1 158 ? -53.448 13.566 0.526 1.00 59.56 158 ASN A O 1
ATOM 1346 N N . GLU A 1 159 ? -51.426 14.528 0.671 1.00 57.78 159 GLU A N 1
ATOM 1347 C CA . GLU A 1 159 ? -51.950 15.901 0.717 1.00 57.78 159 GLU A CA 1
ATOM 1348 C C . GLU A 1 159 ? -52.615 16.293 -0.612 1.00 57.78 159 GLU A C 1
ATOM 1350 O O . GLU A 1 159 ? -53.698 16.876 -0.609 1.00 57.78 159 GLU A O 1
ATOM 1355 N N . ILE A 1 160 ? -52.070 15.847 -1.752 1.00 54.00 160 ILE A N 1
ATOM 1356 C CA . ILE A 1 160 ? -52.676 16.071 -3.079 1.00 54.00 160 ILE A CA 1
ATOM 1357 C C . ILE A 1 160 ? -54.052 15.387 -3.213 1.00 54.00 160 ILE A C 1
ATOM 1359 O O . ILE A 1 160 ? -54.914 15.887 -3.931 1.00 54.00 160 ILE A O 1
ATOM 1363 N N . TYR A 1 161 ? -54.299 14.269 -2.520 1.00 45.59 161 TYR A N 1
ATOM 1364 C CA . TYR A 1 161 ? -55.599 13.576 -2.547 1.00 45.59 161 TYR A CA 1
ATOM 1365 C C . TYR A 1 161 ? -56.653 14.185 -1.609 1.00 45.59 161 TYR A C 1
ATOM 1367 O O . TYR A 1 161 ? -57.821 13.815 -1.710 1.00 45.59 161 TYR A O 1
ATOM 1375 N N . LEU A 1 162 ? -56.265 15.086 -0.700 1.00 48.47 162 LEU A N 1
ATOM 1376 C CA . LEU A 1 162 ? -57.173 15.755 0.239 1.00 48.47 162 LEU A CA 1
ATOM 1377 C C . LEU A 1 162 ? -57.593 17.165 -0.218 1.00 48.47 162 LEU A C 1
ATOM 1379 O O . LEU A 1 162 ? -58.527 17.723 0.355 1.00 48.47 162 LEU A O 1
ATOM 1383 N N . GLU A 1 163 ? -56.946 17.723 -1.247 1.00 45.91 163 GLU A N 1
ATOM 1384 C CA . GLU A 1 163 ? -57.292 19.021 -1.857 1.00 45.91 163 GLU A CA 1
ATOM 1385 C C . GLU A 1 163 ? -58.118 18.917 -3.163 1.00 45.91 163 GLU A C 1
ATOM 1387 O O . GLU A 1 163 ? -58.428 19.945 -3.771 1.00 45.91 163 GLU A O 1
ATOM 1392 N N . VAL A 1 164 ? -58.509 17.707 -3.588 1.00 43.62 164 VAL A N 1
ATOM 1393 C CA . VAL A 1 164 ? -59.419 17.450 -4.732 1.00 43.62 164 VAL A CA 1
ATOM 1394 C C . VAL A 1 164 ? -60.795 17.027 -4.234 1.00 43.62 164 VAL A C 1
ATOM 1396 O O . VAL A 1 164 ? -61.797 17.546 -4.779 1.00 43.62 164 VAL A O 1
#